Protein AF-A0A1V6BUD8-F1 (afdb_monomer_lite)

Secondary structure (DSSP, 8-state):
-EEEEESS-B-SSSEEEEE-SSTTSPEEEEEETT---B-TT-EEEEEEEEEEETTEEEEEEEPPSSS----EEEEEEESSS-EEEEES-EEEEEEEE-STTT-EEEEEEE-TT-EEEEEPGGGTT-EEEEEEETTTEEEEEEES---GGG-----

pLDDT: mean 90.04, std 12.8, range [36.41, 98.5]

Radius of gyration: 16.0 Å; chains: 1; bounding box: 46×36×43 Å

Sequence (155 aa):
MAKIFFNLPIGKEERAWEASNGATRTNLVLVNKTGRECKADGYLIASIGFLNKGNHSFLFINPQISSNDPRTLGVFLNDRCGYRVVSGEELFSASSVGGPGNSESKFGVYSPGAVIASATYKMRDGENFWVLNAVNGWEFIGKDAVLADDEITEL

Structure (mmCIF, N/CA/C/O backbone):
data_AF-A0A1V6BUD8-F1
#
_entry.id   AF-A0A1V6BUD8-F1
#
loop_
_atom_site.group_PDB
_atom_site.id
_atom_site.type_symbol
_atom_site.label_atom_id
_atom_site.label_alt_id
_atom_site.label_comp_id
_atom_site.label_asym_id
_atom_site.label_entity_id
_atom_site.label_seq_id
_atom_site.pdbx_PDB_ins_code
_atom_site.Cartn_x
_atom_site.Cartn_y
_atom_site.Cartn_z
_atom_site.occupancy
_atom_site.B_iso_or_equiv
_atom_site.auth_seq_id
_atom_site.auth_comp_id
_atom_site.auth_asym_id
_atom_site.auth_atom_id
_atom_site.pdbx_PDB_model_num
ATOM 1 N N . MET A 1 1 ? -6.297 -3.818 18.455 1.00 79.69 1 MET A N 1
ATOM 2 C CA . MET A 1 1 ? -6.725 -2.949 17.350 1.00 79.69 1 MET A CA 1
ATOM 3 C C . MET A 1 1 ? -5.555 -2.869 16.384 1.00 79.69 1 MET A C 1
ATOM 5 O O . MET A 1 1 ? -4.457 -2.653 16.893 1.00 79.69 1 MET A O 1
ATOM 9 N N . ALA A 1 2 ? -5.727 -3.106 15.079 1.00 88.12 2 ALA A N 1
ATOM 10 C CA . ALA A 1 2 ? -4.549 -3.216 14.223 1.00 88.12 2 ALA A CA 1
ATOM 11 C C . ALA A 1 2 ? -3.917 -1.837 13.985 1.00 88.12 2 ALA A C 1
ATOM 13 O O . ALA A 1 2 ? -4.634 -0.875 13.695 1.00 88.12 2 ALA A O 1
ATOM 14 N N . LYS A 1 3 ? -2.592 -1.736 14.116 1.00 94.38 3 LYS A N 1
ATOM 15 C CA . LYS A 1 3 ? -1.838 -0.550 13.686 1.00 94.38 3 LYS A CA 1
ATOM 16 C C . LYS A 1 3 ? -1.566 -0.674 12.196 1.00 94.38 3 LYS A C 1
ATOM 18 O O . LYS A 1 3 ? -0.965 -1.658 11.783 1.00 94.38 3 LYS A O 1
ATOM 23 N N . ILE A 1 4 ? -2.001 0.297 11.403 1.00 95.94 4 ILE A N 1
ATOM 24 C CA . ILE A 1 4 ? -1.815 0.298 9.952 1.00 95.94 4 ILE A CA 1
ATOM 25 C C . ILE A 1 4 ? -0.897 1.454 9.575 1.00 95.94 4 ILE A C 1
ATOM 27 O O . ILE A 1 4 ? -1.277 2.615 9.730 1.00 95.94 4 ILE A O 1
ATOM 31 N N . PHE A 1 5 ? 0.286 1.119 9.075 1.00 97.75 5 PHE A N 1
ATOM 32 C CA . PHE A 1 5 ? 1.255 2.065 8.529 1.00 97.75 5 PHE A CA 1
ATOM 33 C C . PHE A 1 5 ? 1.089 2.200 7.017 1.00 97.75 5 PHE A C 1
ATOM 35 O O . PHE A 1 5 ? 0.657 1.261 6.349 1.00 97.75 5 PHE A O 1
ATOM 42 N N . PHE A 1 6 ? 1.475 3.349 6.471 1.00 97.38 6 PHE A N 1
ATOM 43 C CA . PHE A 1 6 ? 1.406 3.645 5.042 1.00 97.38 6 PHE A CA 1
ATOM 44 C C . PHE A 1 6 ? 2.746 4.209 4.581 1.00 97.38 6 PHE A C 1
ATOM 46 O O . PHE A 1 6 ? 3.377 4.960 5.314 1.00 97.38 6 PHE A O 1
ATOM 53 N N . ASN A 1 7 ? 3.195 3.859 3.376 1.00 96.56 7 ASN A N 1
ATOM 54 C CA . ASN A 1 7 ? 4.421 4.433 2.807 1.00 96.56 7 ASN A CA 1
ATOM 55 C C . ASN A 1 7 ? 4.220 5.865 2.270 1.00 96.56 7 ASN A C 1
ATOM 57 O O . ASN A 1 7 ? 5.189 6.540 1.936 1.00 96.56 7 ASN A O 1
ATOM 61 N N . LEU A 1 8 ? 2.969 6.322 2.165 1.00 95.69 8 LEU A N 1
ATOM 62 C CA . LEU A 1 8 ? 2.575 7.663 1.736 1.00 95.69 8 LEU A CA 1
ATOM 63 C C . LEU A 1 8 ? 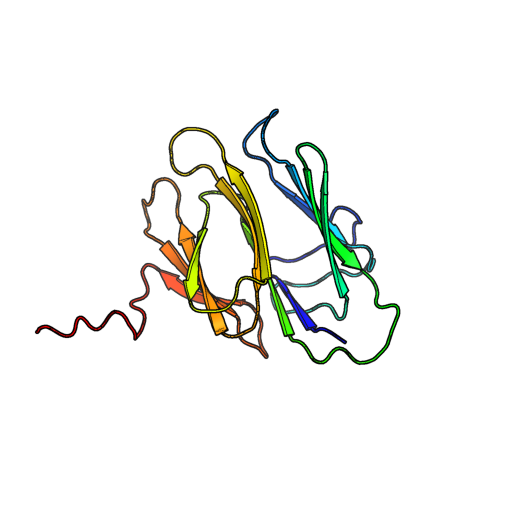1.559 8.254 2.730 1.00 95.69 8 LEU A C 1
ATOM 65 O O . LEU A 1 8 ? 0.825 7.490 3.362 1.00 95.69 8 LEU A O 1
ATOM 69 N N . PRO A 1 9 ? 1.457 9.593 2.851 1.00 95.56 9 PRO A N 1
ATOM 70 C CA . PRO A 1 9 ? 0.373 10.224 3.598 1.00 95.56 9 PRO A CA 1
ATOM 71 C C . PRO A 1 9 ? -1.001 9.840 3.034 1.00 95.56 9 PRO A C 1
ATOM 73 O O . PRO A 1 9 ? -1.178 9.786 1.818 1.00 95.56 9 PRO A O 1
ATOM 76 N N . ILE A 1 10 ? -1.979 9.638 3.917 1.00 96.06 10 ILE A N 1
ATOM 77 C CA . ILE A 1 10 ? -3.369 9.302 3.578 1.00 96.06 10 ILE A CA 1
ATOM 78 C C . ILE A 1 10 ? -4.276 10.426 4.071 1.00 96.06 10 ILE A C 1
ATOM 80 O O . ILE A 1 10 ? -4.252 10.767 5.256 1.00 96.06 10 ILE A O 1
ATOM 84 N N . GLY A 1 11 ? -5.084 11.005 3.184 1.00 94.94 11 GLY A N 1
ATOM 85 C CA . GLY A 1 11 ? -6.031 12.047 3.563 1.00 94.94 11 GLY A CA 1
ATOM 86 C C . GLY A 1 11 ? -7.292 11.502 4.240 1.00 94.94 11 GLY A C 1
ATOM 87 O O . GLY A 1 11 ? -7.508 10.294 4.368 1.00 94.94 11 GLY A O 1
ATOM 88 N N . LYS A 1 12 ? -8.119 12.422 4.742 1.00 94.75 12 LYS A N 1
ATOM 89 C CA . LYS A 1 12 ? -9.355 12.119 5.490 1.00 94.75 12 LYS A CA 1
ATOM 90 C C . LYS A 1 12 ? -10.563 11.840 4.592 1.00 94.75 12 LYS A C 1
ATOM 92 O O . LYS A 1 12 ? -11.609 11.425 5.085 1.00 94.75 12 LYS A O 1
ATOM 97 N N . GLU A 1 13 ? -10.448 12.158 3.310 1.00 95.50 13 GLU A N 1
ATOM 98 C CA . GLU A 1 13 ? -11.457 11.931 2.287 1.00 95.50 13 GLU A CA 1
ATOM 99 C C . GLU A 1 13 ? -11.748 10.441 2.096 1.00 95.50 13 GLU A C 1
ATOM 101 O O . GLU A 1 13 ? -10.876 9.589 2.255 1.00 95.50 13 GLU A O 1
ATOM 106 N N . GLU A 1 14 ? -12.991 10.123 1.727 1.00 93.88 14 GLU A N 1
ATOM 107 C CA . GLU A 1 14 ? -13.409 8.729 1.575 1.00 93.88 14 GLU A CA 1
ATOM 108 C C . GLU A 1 14 ? -12.581 8.005 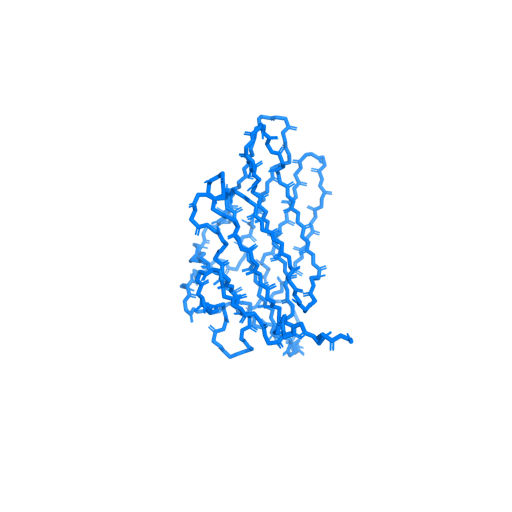0.514 1.00 93.88 14 GLU A C 1
ATOM 110 O O . GLU A 1 14 ? -12.180 6.870 0.732 1.00 93.88 14 GLU A O 1
ATOM 115 N N . ARG A 1 15 ? -12.278 8.654 -0.613 1.00 96.56 15 ARG A N 1
ATOM 116 C CA . ARG A 1 15 ? -11.356 8.128 -1.624 1.00 96.56 15 ARG A CA 1
ATOM 117 C C . ARG A 1 15 ? -9.974 8.739 -1.411 1.00 96.56 15 ARG A C 1
ATOM 119 O O . ARG A 1 15 ? -9.667 9.764 -2.009 1.00 96.56 15 ARG A O 1
ATOM 126 N N . ALA A 1 16 ? -9.172 8.110 -0.559 1.00 96.50 16 ALA A N 1
ATOM 127 C CA . ALA A 1 16 ? -7.895 8.668 -0.113 1.00 96.50 16 ALA A CA 1
ATOM 128 C C . ALA A 1 16 ? -6.727 8.409 -1.076 1.00 96.50 16 ALA A C 1
ATOM 130 O O . ALA A 1 16 ? -5.713 9.098 -1.023 1.00 96.50 16 ALA A O 1
ATOM 131 N N . TRP A 1 17 ? -6.842 7.406 -1.949 1.00 97.81 17 TRP A N 1
ATOM 132 C CA . TRP A 1 17 ? -5.857 7.151 -2.999 1.00 97.81 17 TRP A CA 1
ATOM 133 C C . TRP A 1 17 ? -6.491 6.375 -4.157 1.00 97.81 17 TRP A C 1
ATOM 135 O O . TRP A 1 17 ? -7.348 5.515 -3.942 1.00 97.81 17 TRP A O 1
ATOM 145 N N . GLU A 1 18 ? -6.070 6.673 -5.383 1.00 97.25 18 GLU A N 1
ATOM 146 C CA . GLU A 1 18 ? -6.522 5.992 -6.597 1.00 97.25 18 GLU A CA 1
ATOM 147 C C . GLU A 1 18 ? -5.379 5.909 -7.612 1.00 97.25 18 GLU A C 1
ATOM 149 O O . GLU A 1 18 ? -4.624 6.868 -7.773 1.00 97.25 18 GLU A O 1
ATOM 154 N N . ALA A 1 19 ? -5.262 4.780 -8.315 1.00 97.06 19 ALA A N 1
ATOM 155 C CA . ALA A 1 19 ? -4.337 4.643 -9.434 1.00 97.06 19 ALA A CA 1
ATOM 156 C C . ALA A 1 19 ? -4.862 3.684 -10.510 1.00 97.06 19 ALA A C 1
ATOM 158 O O . ALA A 1 19 ? -5.483 2.659 -10.224 1.00 97.06 19 ALA A O 1
ATOM 159 N N . SER A 1 20 ? -4.560 3.996 -11.769 1.00 95.06 20 SER A N 1
ATOM 160 C CA . SER A 1 20 ? -4.861 3.145 -12.920 1.00 95.06 20 SER A CA 1
ATOM 161 C C . SER A 1 20 ? -3.896 3.442 -14.068 1.00 95.06 20 SER A C 1
ATOM 163 O O . SER A 1 20 ? -3.642 4.606 -14.372 1.00 95.06 20 SER A O 1
ATOM 165 N N . ASN A 1 21 ? -3.406 2.403 -14.755 1.00 92.12 21 ASN A N 1
ATOM 166 C CA . ASN A 1 21 ? -2.561 2.547 -15.952 1.00 92.12 21 ASN A CA 1
ATOM 167 C C . ASN A 1 21 ? -3.330 2.379 -17.268 1.00 92.12 21 ASN A C 1
ATOM 169 O O . ASN A 1 21 ? -2.771 1.956 -18.284 1.00 92.12 21 ASN A O 1
ATOM 173 N N . GLY A 1 22 ? -4.626 2.683 -17.280 1.00 85.94 22 GLY A N 1
ATOM 174 C CA . GLY A 1 22 ? -5.378 2.795 -18.525 1.00 85.94 22 GLY A CA 1
ATOM 175 C C . GLY A 1 22 ? -6.882 2.660 -18.352 1.00 85.94 22 GLY A C 1
ATOM 176 O O . GLY A 1 22 ? -7.368 2.079 -17.387 1.00 85.94 22 GLY A O 1
ATOM 177 N N . ALA A 1 23 ? -7.627 3.154 -19.342 1.00 81.94 23 ALA A N 1
ATOM 178 C CA . ALA A 1 23 ? -9.088 3.231 -19.294 1.00 81.94 23 ALA A CA 1
ATOM 179 C C . ALA A 1 23 ? -9.785 1.873 -19.078 1.00 81.94 23 ALA A C 1
ATOM 181 O O . ALA A 1 23 ? -10.837 1.815 -18.450 1.00 81.94 23 ALA A O 1
ATOM 182 N N . THR A 1 24 ? -9.203 0.779 -19.578 1.00 85.62 24 THR A N 1
ATOM 183 C CA . THR A 1 24 ? -9.744 -0.586 -19.438 1.00 85.62 24 THR A CA 1
ATOM 184 C C . THR A 1 24 ? -9.012 -1.425 -18.389 1.00 85.62 24 THR A C 1
ATOM 186 O O . THR A 1 24 ? -9.284 -2.618 -18.260 1.00 85.62 24 THR A O 1
ATOM 189 N N . ARG A 1 25 ? -8.044 -0.841 -17.674 1.00 92.06 25 ARG A N 1
ATOM 190 C CA . ARG A 1 25 ? -7.235 -1.550 -16.679 1.00 92.06 25 ARG A CA 1
ATOM 191 C C . ARG A 1 25 ? -7.927 -1.558 -15.325 1.00 92.06 25 ARG A C 1
ATOM 193 O O . ARG A 1 25 ? -8.919 -0.859 -15.111 1.00 92.06 25 ARG A O 1
ATOM 200 N N . THR A 1 26 ? -7.400 -2.382 -14.425 1.00 95.62 26 THR A N 1
ATOM 201 C CA . THR A 1 26 ? -7.859 -2.415 -13.040 1.00 95.62 26 THR A CA 1
ATOM 202 C C . THR A 1 26 ? -7.718 -1.023 -12.438 1.00 95.62 26 THR A C 1
ATOM 204 O O . THR A 1 26 ? -6.644 -0.431 -12.498 1.00 95.62 26 THR A O 1
ATOM 207 N N . ASN A 1 27 ? -8.789 -0.500 -11.867 1.00 97.25 27 ASN A N 1
ATOM 208 C CA . ASN A 1 27 ? -8.765 0.703 -11.068 1.00 97.25 27 ASN A CA 1
ATOM 209 C C . ASN A 1 27 ? -8.506 0.321 -9.611 1.00 97.25 27 ASN A C 1
ATOM 211 O O . ASN A 1 27 ? -9.241 -0.478 -9.023 1.00 97.25 27 ASN A O 1
ATOM 215 N N . LEU A 1 28 ? -7.432 0.857 -9.054 1.00 98.44 28 LEU A N 1
ATOM 216 C CA . LEU A 1 28 ? -7.005 0.602 -7.694 1.00 98.44 28 LEU A CA 1
ATOM 217 C C . LEU A 1 28 ? -7.507 1.730 -6.807 1.00 98.44 28 LEU A C 1
ATOM 219 O O . LEU A 1 28 ? -7.191 2.883 -7.073 1.00 98.44 28 LEU A O 1
ATOM 223 N N . VAL A 1 29 ? -8.264 1.413 -5.758 1.00 98.31 29 VAL A N 1
ATOM 224 C CA . VAL A 1 29 ? -8.897 2.434 -4.916 1.00 98.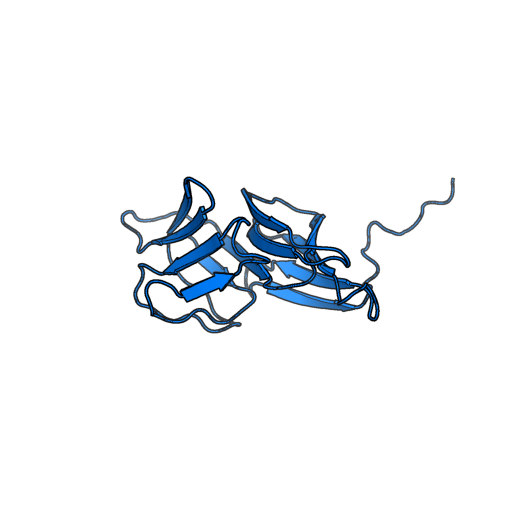31 29 VAL A CA 1
ATOM 225 C C . VAL A 1 29 ? -8.679 2.123 -3.439 1.00 98.31 29 VAL A C 1
ATOM 227 O O . VAL A 1 29 ? -9.144 1.100 -2.935 1.00 98.31 29 VAL A O 1
ATOM 230 N N . LEU A 1 30 ? -8.028 3.038 -2.724 1.00 98.31 30 LEU A N 1
ATOM 231 C CA . LEU A 1 30 ? -7.994 3.049 -1.265 1.00 98.31 30 LEU A CA 1
ATOM 232 C C . LEU A 1 30 ? -9.154 3.901 -0.746 1.00 98.31 30 LEU A C 1
ATOM 234 O O . LEU A 1 30 ? -9.253 5.094 -1.039 1.00 98.31 30 LEU A O 1
ATOM 238 N N . VAL A 1 31 ? -10.011 3.285 0.059 1.00 98.12 31 VAL A N 1
ATOM 239 C CA . VAL A 1 31 ? -11.179 3.921 0.658 1.00 98.12 31 VAL A CA 1
ATOM 240 C C . VAL A 1 31 ? -10.952 4.102 2.158 1.00 98.12 31 VAL A C 1
ATOM 242 O O . VAL A 1 31 ? -10.904 3.121 2.902 1.00 98.12 31 VAL A O 1
ATOM 245 N N . ASN A 1 32 ? -10.839 5.345 2.622 1.00 97.19 32 ASN A N 1
ATOM 246 C CA . ASN A 1 32 ? -10.679 5.683 4.032 1.00 97.19 32 ASN A CA 1
ATOM 247 C C . ASN A 1 32 ? -12.033 6.018 4.672 1.00 97.19 32 ASN A C 1
ATOM 249 O O . ASN A 1 32 ? -12.516 7.145 4.615 1.00 97.19 32 ASN A O 1
ATOM 253 N N . LYS A 1 33 ? -12.639 5.042 5.351 1.00 95.94 33 LYS A N 1
ATOM 254 C CA . LYS A 1 33 ? -13.901 5.240 6.081 1.00 95.94 33 LYS A CA 1
ATOM 255 C C . LYS A 1 33 ? -13.704 5.740 7.511 1.00 95.94 33 LYS A C 1
ATOM 257 O O . LYS A 1 33 ? -14.681 5.915 8.234 1.00 95.94 33 LYS A O 1
ATOM 262 N N . THR A 1 34 ? -12.461 5.934 7.956 1.00 94.38 34 THR A N 1
ATOM 263 C CA . THR A 1 34 ? -12.181 6.406 9.322 1.00 94.38 34 THR A CA 1
ATOM 264 C C . THR A 1 34 ? -12.444 7.902 9.492 1.00 94.38 34 THR A C 1
ATOM 266 O O . THR A 1 34 ? -12.632 8.356 10.620 1.00 94.38 34 THR A O 1
ATOM 269 N N . GLY A 1 35 ? -12.423 8.669 8.393 1.00 92.06 35 GLY A N 1
ATOM 270 C CA . GLY A 1 35 ? -12.517 10.131 8.407 1.00 92.06 35 GLY A CA 1
ATOM 271 C C . GLY A 1 35 ? -11.307 10.832 9.038 1.00 92.06 35 GLY A C 1
ATOM 272 O O . GLY A 1 35 ? -11.388 12.016 9.363 1.00 92.06 35 GLY A O 1
ATOM 273 N N . ARG A 1 36 ? -10.198 10.111 9.255 1.00 93.25 36 ARG A N 1
ATOM 274 C CA . ARG A 1 36 ? -8.957 10.625 9.851 1.00 93.25 36 ARG A CA 1
ATOM 275 C C . ARG A 1 36 ? -7.839 10.618 8.823 1.00 93.25 36 ARG A C 1
ATOM 277 O O . ARG A 1 36 ? -7.714 9.664 8.062 1.00 93.25 36 ARG A O 1
ATOM 284 N N . GLU A 1 37 ? -7.017 11.656 8.841 1.00 95.06 37 GLU A N 1
ATOM 285 C CA . GLU A 1 37 ? -5.767 11.689 8.082 1.00 95.06 37 GLU A CA 1
ATOM 286 C C . GLU A 1 37 ? -4.671 10.863 8.774 1.00 95.06 37 GLU A C 1
ATOM 288 O O . GLU A 1 37 ? -4.687 10.677 9.994 1.00 95.06 37 GLU A O 1
ATOM 293 N N . CYS A 1 38 ? -3.703 10.393 7.990 1.00 94.44 38 CYS A N 1
ATOM 294 C CA . CYS A 1 38 ? -2.489 9.737 8.455 1.00 94.44 38 CYS A CA 1
ATOM 295 C C . CYS A 1 38 ? -1.279 10.372 7.775 1.00 94.44 38 CYS A C 1
ATOM 297 O O . CYS A 1 38 ? -1.206 10.433 6.548 1.00 94.44 38 CYS A O 1
ATOM 299 N N . LYS A 1 39 ? -0.308 10.823 8.568 1.00 91.44 39 LYS A N 1
ATOM 300 C CA . LYS A 1 39 ? 0.984 11.286 8.048 1.00 91.44 39 LYS A CA 1
ATOM 301 C C . LYS A 1 39 ? 1.854 10.090 7.647 1.00 91.44 39 LYS A C 1
ATOM 303 O O . LYS A 1 39 ? 1.575 8.968 8.065 1.00 91.44 39 LYS A O 1
ATOM 308 N N . ALA A 1 40 ? 2.895 10.337 6.852 1.00 77.12 40 ALA A N 1
ATOM 309 C CA . ALA A 1 40 ? 3.803 9.294 6.358 1.00 77.12 40 ALA A CA 1
ATOM 310 C C . ALA A 1 40 ? 4.564 8.555 7.478 1.00 77.12 40 ALA A C 1
ATOM 312 O O . ALA A 1 40 ? 4.899 7.391 7.322 1.00 77.12 40 ALA A O 1
ATOM 313 N N . ASP A 1 41 ? 4.808 9.218 8.607 1.00 82.25 41 ASP A N 1
ATOM 314 C CA . ASP A 1 41 ? 5.441 8.674 9.816 1.00 82.25 41 ASP A CA 1
ATOM 315 C C . ASP A 1 41 ? 4.421 8.179 10.862 1.00 82.25 41 ASP A C 1
ATOM 317 O O . ASP A 1 41 ? 4.778 7.775 11.969 1.00 82.25 41 ASP A O 1
ATOM 321 N N . GLY A 1 42 ? 3.130 8.248 10.533 1.00 92.44 42 GLY A N 1
ATOM 322 C CA . GLY A 1 42 ? 2.032 7.891 11.419 1.00 92.44 42 GLY A CA 1
ATOM 323 C C . GLY A 1 42 ? 1.446 6.509 11.142 1.00 92.44 42 GLY A C 1
ATOM 324 O O . GLY A 1 42 ? 1.828 5.791 10.220 1.00 92.44 42 GLY A O 1
ATOM 325 N N . TYR A 1 43 ? 0.442 6.161 11.944 1.00 95.44 43 TYR A N 1
ATOM 326 C CA . TYR A 1 43 ? -0.402 4.995 11.711 1.00 95.44 43 TYR A CA 1
ATOM 327 C C . TYR A 1 43 ? -1.864 5.305 12.017 1.00 95.44 43 TYR A C 1
ATOM 329 O O . TYR A 1 43 ? -2.187 6.169 12.838 1.00 95.44 43 TYR A O 1
ATOM 337 N N . LEU A 1 44 ? -2.756 4.533 11.402 1.00 94.50 44 LEU A N 1
ATOM 338 C CA . LEU A 1 44 ? -4.162 4.477 11.785 1.00 94.50 44 LEU A CA 1
ATOM 339 C C . LEU A 1 44 ? -4.428 3.236 12.626 1.00 94.50 44 LEU A C 1
ATOM 341 O O . LEU A 1 44 ? -3.932 2.149 12.342 1.00 94.50 44 LEU A O 1
ATOM 345 N N . ILE A 1 45 ? -5.258 3.399 13.653 1.00 93.00 45 ILE A N 1
ATOM 346 C CA . ILE A 1 45 ? -5.859 2.275 14.366 1.00 93.00 45 ILE A CA 1
ATOM 347 C C . ILE A 1 45 ? -7.196 1.972 13.693 1.00 93.00 45 ILE A C 1
ATOM 349 O O . ILE A 1 45 ? -8.156 2.727 13.857 1.00 93.00 45 ILE A O 1
ATOM 353 N N . ALA A 1 46 ? -7.247 0.900 12.905 1.00 93.50 46 ALA A N 1
ATOM 354 C CA . ALA A 1 46 ? -8.391 0.590 12.048 1.00 93.50 46 ALA A CA 1
ATOM 355 C C . ALA A 1 46 ? -8.447 -0.904 11.680 1.00 93.50 46 ALA A C 1
ATOM 357 O O . ALA A 1 46 ? -7.614 -1.698 12.118 1.00 93.50 46 ALA A O 1
ATOM 358 N N . SER A 1 47 ? -9.460 -1.302 10.907 1.00 93.19 47 SER A N 1
ATOM 359 C CA . SER A 1 47 ? -9.526 -2.624 10.275 1.00 93.19 47 SER A CA 1
ATOM 360 C C . SER A 1 47 ? -9.397 -2.519 8.758 1.00 93.19 47 SER A C 1
ATOM 362 O O . SER A 1 47 ? -9.896 -1.579 8.139 1.00 93.19 47 SER A O 1
ATOM 364 N N . ILE A 1 48 ? -8.739 -3.510 8.156 1.00 93.75 48 ILE A N 1
ATOM 365 C CA . ILE A 1 48 ? -8.595 -3.622 6.705 1.00 93.75 48 ILE A CA 1
ATOM 366 C C . ILE A 1 48 ? -9.636 -4.594 6.154 1.00 93.75 48 ILE A C 1
ATOM 368 O O . ILE A 1 48 ? -9.845 -5.672 6.707 1.00 93.75 48 ILE A O 1
ATOM 372 N N . GLY A 1 49 ? -10.265 -4.217 5.046 1.00 94.94 49 GLY A N 1
ATOM 373 C CA . GLY A 1 49 ? -11.020 -5.126 4.188 1.00 94.94 49 GLY A CA 1
ATOM 374 C C . GLY A 1 49 ? -10.666 -4.888 2.726 1.00 94.94 49 GLY A C 1
ATOM 375 O O . GLY A 1 49 ? -10.166 -3.823 2.379 1.00 94.94 49 GLY A O 1
ATOM 376 N N . PHE A 1 50 ? -10.944 -5.853 1.859 1.00 96.75 50 PHE A N 1
ATOM 377 C CA . PHE A 1 50 ? -10.701 -5.724 0.425 1.00 96.75 50 PHE A CA 1
ATOM 378 C C . PHE A 1 50 ? -11.869 -6.285 -0.384 1.00 96.75 50 PHE A C 1
ATOM 380 O O . PHE A 1 50 ? -12.588 -7.175 0.071 1.00 96.75 50 PHE A O 1
ATOM 387 N N . LEU A 1 51 ? -12.076 -5.741 -1.582 1.00 97.62 51 LEU A N 1
ATOM 388 C CA . LEU A 1 51 ? -13.091 -6.204 -2.525 1.00 97.62 51 LEU A CA 1
ATOM 389 C C . LEU A 1 51 ? -12.573 -6.055 -3.950 1.00 97.62 51 LEU A C 1
ATOM 391 O O . LEU A 1 51 ? -12.245 -4.954 -4.378 1.00 97.62 51 LEU A O 1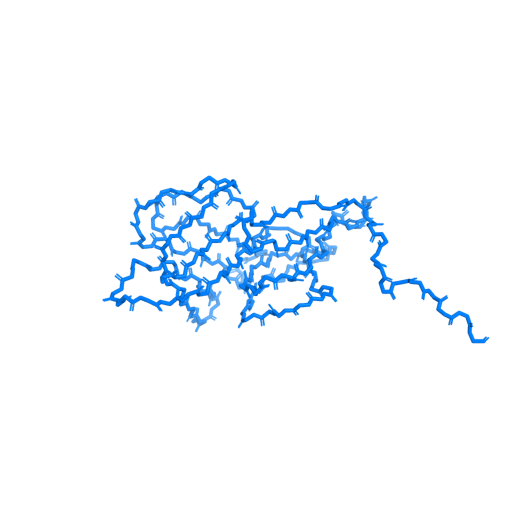
ATOM 395 N N . ASN A 1 52 ? -12.605 -7.140 -4.713 1.00 97.38 52 ASN A N 1
ATOM 396 C CA . ASN A 1 52 ? -12.429 -7.090 -6.159 1.00 97.38 52 ASN A CA 1
ATOM 397 C C . ASN A 1 52 ? -13.813 -7.135 -6.812 1.00 97.38 52 ASN A C 1
ATOM 399 O O . ASN A 1 52 ? -14.589 -8.057 -6.555 1.00 97.38 52 ASN A O 1
ATOM 403 N N . LYS A 1 53 ? -14.153 -6.133 -7.629 1.00 95.81 53 LYS A N 1
ATOM 404 C CA . LYS A 1 53 ? -15.454 -6.059 -8.310 1.00 95.81 53 LYS A CA 1
ATOM 405 C C . LYS A 1 53 ? -15.311 -5.441 -9.696 1.00 95.81 53 LYS A C 1
ATOM 407 O O . LYS A 1 53 ? -14.981 -4.266 -9.830 1.00 95.81 53 LYS A O 1
ATOM 412 N N . GLY A 1 54 ? -15.628 -6.221 -10.729 1.00 94.25 54 GLY A N 1
ATOM 413 C CA . GLY A 1 54 ? -15.428 -5.797 -12.115 1.00 94.25 54 GLY A CA 1
ATOM 414 C C . GLY A 1 54 ? -13.955 -5.479 -12.370 1.00 94.25 54 GLY A C 1
ATOM 415 O O . GLY A 1 54 ? -13.084 -6.250 -11.985 1.00 94.25 54 GLY A O 1
ATOM 416 N N . ASN A 1 55 ? -13.681 -4.320 -12.965 1.00 94.31 55 ASN A N 1
ATOM 417 C CA . ASN A 1 55 ? -12.325 -3.807 -13.162 1.00 94.31 55 ASN A CA 1
ATOM 418 C C . ASN A 1 55 ? -11.817 -2.973 -11.975 1.00 94.31 55 ASN A C 1
ATOM 420 O O . ASN A 1 55 ? -10.957 -2.132 -12.177 1.00 94.31 55 ASN A O 1
ATOM 424 N N . HIS A 1 56 ? -12.354 -3.135 -10.767 1.00 97.31 56 HIS A N 1
ATOM 425 C CA . HIS A 1 56 ? -11.890 -2.399 -9.593 1.00 97.31 56 HIS A CA 1
ATOM 426 C C . HIS A 1 56 ? -11.335 -3.347 -8.533 1.00 97.31 56 HIS A C 1
ATOM 428 O O . HIS A 1 56 ? -11.901 -4.417 -8.287 1.00 97.31 56 HIS A O 1
ATOM 434 N N . SER A 1 57 ? -10.273 -2.906 -7.864 1.00 98.38 57 SER A N 1
ATOM 435 C CA . SER A 1 57 ? -9.786 -3.490 -6.621 1.00 98.38 57 SER A CA 1
ATOM 436 C C . SER A 1 57 ? -9.798 -2.428 -5.530 1.00 98.38 57 SER A C 1
ATOM 438 O O . SER A 1 57 ? -9.174 -1.374 -5.659 1.00 98.38 57 SER A O 1
ATOM 440 N N . PHE A 1 58 ? -10.552 -2.702 -4.472 1.00 98.50 58 PHE A N 1
ATOM 441 C CA . PHE A 1 58 ? -10.754 -1.797 -3.354 1.00 98.50 58 PHE A CA 1
ATOM 442 C C . PHE A 1 58 ? -10.001 -2.290 -2.127 1.00 98.50 58 PHE A C 1
ATOM 444 O O . PHE A 1 58 ? -10.142 -3.453 -1.742 1.00 98.50 58 PHE A O 1
ATOM 451 N N . LEU A 1 59 ? -9.299 -1.375 -1.468 1.00 98.38 59 LEU A N 1
ATOM 452 C CA . LEU A 1 59 ? -8.757 -1.540 -0.126 1.00 98.38 59 LEU A CA 1
ATOM 453 C C . LEU A 1 59 ? -9.491 -0.585 0.811 1.00 98.38 59 LEU A C 1
ATOM 455 O O . LEU A 1 59 ? -9.455 0.625 0.626 1.00 98.38 59 LEU A O 1
ATOM 459 N N . PHE A 1 60 ? -10.179 -1.115 1.812 1.00 97.44 60 PHE A N 1
ATOM 460 C CA . PHE A 1 60 ? -10.954 -0.335 2.768 1.00 97.44 60 PHE A CA 1
ATOM 461 C C . PHE A 1 60 ? -10.211 -0.225 4.092 1.00 97.44 60 PHE A C 1
ATOM 463 O O . PHE A 1 60 ? -9.915 -1.244 4.717 1.00 97.44 60 PHE A O 1
ATOM 470 N N . ILE A 1 61 ? -10.005 1.005 4.554 1.00 95.88 61 ILE A N 1
ATOM 471 C CA . ILE A 1 61 ? -9.603 1.315 5.924 1.00 95.88 61 ILE A CA 1
ATOM 472 C C . ILE A 1 61 ? -10.872 1.678 6.688 1.00 95.88 61 ILE A C 1
ATOM 474 O O . ILE A 1 61 ? -11.439 2.756 6.510 1.00 95.88 61 ILE A O 1
ATOM 478 N N . ASN A 1 62 ? -11.366 0.748 7.497 1.00 94.56 62 ASN A N 1
ATOM 479 C CA . ASN A 1 62 ? -12.622 0.904 8.215 1.00 94.56 62 ASN A CA 1
ATOM 480 C C . ASN A 1 62 ? -12.372 1.350 9.660 1.00 94.56 62 ASN A C 1
ATOM 482 O O . ASN A 1 62 ? -11.418 0.883 10.294 1.00 94.56 62 ASN A O 1
ATOM 486 N N . PRO A 1 63 ? -13.243 2.209 10.223 1.00 91.56 63 PRO A N 1
ATOM 487 C CA . PRO A 1 63 ? -13.257 2.416 11.659 1.00 91.56 63 PRO A CA 1
ATOM 488 C C . PRO A 1 63 ? -13.561 1.072 12.326 1.00 91.56 63 PRO A C 1
ATOM 490 O O . PRO A 1 63 ? -14.357 0.271 11.830 1.00 91.56 63 PRO A O 1
ATOM 493 N N . GLN A 1 64 ? -12.888 0.790 13.434 1.00 76.00 64 GLN A N 1
ATOM 494 C CA . GLN A 1 64 ? -13.061 -0.487 14.112 1.00 76.00 64 GLN A CA 1
ATOM 495 C C . GLN A 1 64 ? -14.467 -0.620 14.721 1.00 76.00 64 GLN A C 1
ATOM 497 O O . GLN A 1 64 ? -15.000 0.339 15.272 1.00 76.00 64 GLN A O 1
ATOM 502 N N . ILE A 1 65 ? -15.027 -1.836 14.669 1.00 67.88 65 ILE A N 1
ATOM 503 C CA . ILE A 1 65 ? -16.323 -2.191 15.282 1.00 67.88 65 ILE A CA 1
ATOM 504 C C . ILE A 1 65 ? -16.132 -3.085 16.531 1.00 67.88 65 ILE A C 1
ATOM 506 O O . ILE A 1 65 ? -17.000 -3.119 17.396 1.00 67.88 65 ILE A O 1
ATOM 510 N N . SER A 1 66 ? -14.986 -3.769 16.687 1.00 66.62 66 SER A N 1
ATOM 511 C CA . SER A 1 66 ? -14.680 -4.611 17.859 1.00 66.62 66 SER A CA 1
ATOM 512 C C . SER A 1 66 ? -13.260 -4.405 18.397 1.00 66.62 66 SER A C 1
ATOM 514 O O . SER A 1 66 ? -12.333 -4.050 17.665 1.00 66.62 66 SER A O 1
ATOM 516 N N . SER A 1 67 ? -13.076 -4.622 19.698 1.00 65.25 67 SER A N 1
ATOM 517 C CA . SER A 1 67 ? -11.822 -4.367 20.407 1.00 65.25 67 SER A CA 1
ATOM 518 C C . SER A 1 67 ? -10.870 -5.570 20.384 1.00 65.25 67 SER A C 1
ATOM 520 O O . SER A 1 67 ? -11.278 -6.690 20.676 1.00 65.25 67 SER A O 1
ATOM 522 N N . ASN A 1 68 ? -9.580 -5.274 20.169 1.00 70.94 68 ASN A N 1
ATOM 523 C CA . ASN A 1 68 ? -8.404 -6.108 20.488 1.00 70.94 68 ASN A CA 1
ATOM 524 C C . ASN A 1 68 ? -7.708 -6.956 19.392 1.00 70.94 68 ASN A C 1
ATOM 526 O O . ASN A 1 68 ? -7.168 -8.008 19.688 1.00 70.94 68 ASN A O 1
ATOM 530 N N . ASP A 1 69 ? -7.604 -6.471 18.150 1.00 83.38 69 ASP A N 1
ATOM 531 C CA . ASP A 1 69 ? -6.685 -7.049 17.137 1.00 83.38 69 ASP A CA 1
ATOM 532 C C . ASP A 1 69 ? -5.212 -6.592 17.321 1.00 83.38 69 ASP A C 1
ATOM 534 O O . ASP A 1 69 ? -4.928 -5.455 16.978 1.00 83.38 69 ASP A O 1
ATOM 538 N N . PRO A 1 70 ? -4.257 -7.356 17.870 1.00 87.06 70 PRO A N 1
ATOM 539 C CA . PRO A 1 70 ? -2.922 -6.832 18.194 1.00 87.06 70 PRO A CA 1
ATOM 540 C C . PRO A 1 70 ? -1.998 -6.625 16.980 1.00 87.06 70 PRO A C 1
ATOM 542 O O . PRO A 1 70 ? -0.844 -6.245 17.165 1.00 87.06 70 PRO A O 1
ATOM 545 N N . ARG A 1 71 ? -2.455 -6.908 15.754 1.00 91.56 71 ARG A N 1
ATOM 546 C CA . ARG A 1 71 ? -1.586 -6.929 14.573 1.00 91.56 71 ARG A CA 1
ATOM 547 C C . ARG A 1 71 ? -1.049 -5.542 14.217 1.00 91.56 71 ARG A C 1
ATOM 549 O O . ARG A 1 71 ? -1.753 -4.539 14.302 1.00 91.56 71 ARG A O 1
ATOM 556 N N . THR A 1 72 ? 0.181 -5.507 13.723 1.00 95.50 72 THR A N 1
ATOM 557 C CA . THR A 1 72 ? 0.681 -4.389 12.918 1.00 95.50 72 THR A CA 1
ATOM 558 C C . THR A 1 72 ? 0.600 -4.804 11.458 1.00 95.50 72 THR A C 1
ATOM 560 O O . THR A 1 72 ? 0.927 -5.939 11.136 1.00 95.50 72 THR A O 1
ATOM 563 N N . LEU A 1 73 ? 0.154 -3.902 10.592 1.00 97.06 73 LEU A N 1
ATOM 564 C CA . LEU A 1 73 ? 0.054 -4.084 9.151 1.00 97.06 73 LEU A CA 1
ATOM 565 C C . LEU A 1 73 ? 0.697 -2.884 8.455 1.00 97.06 73 LEU A C 1
ATOM 567 O O . LEU A 1 73 ? 0.639 -1.761 8.958 1.00 97.06 73 LEU A O 1
ATOM 571 N N . GLY A 1 74 ? 1.266 -3.108 7.279 1.00 97.81 74 GLY A N 1
ATOM 572 C CA . GLY A 1 74 ? 1.729 -2.042 6.398 1.00 97.81 74 GLY A CA 1
ATOM 573 C C . GLY A 1 74 ? 0.969 -2.076 5.088 1.00 97.81 74 GLY A C 1
ATOM 574 O O . GLY A 1 74 ? 0.820 -3.131 4.481 1.00 97.81 74 GLY A O 1
ATOM 575 N N . VAL A 1 75 ? 0.503 -0.919 4.640 1.00 98.06 75 VAL A N 1
ATOM 576 C CA . VAL A 1 75 ? -0.032 -0.714 3.298 1.00 98.06 75 VAL A CA 1
ATOM 577 C C . VAL A 1 75 ? 1.051 -0.049 2.465 1.00 98.06 75 VAL A C 1
ATOM 579 O O . VAL A 1 75 ? 1.556 1.009 2.842 1.00 98.06 75 VAL A O 1
ATOM 582 N N . PHE A 1 76 ? 1.415 -0.670 1.349 1.00 98.12 76 PHE A N 1
ATOM 583 C CA . PHE A 1 76 ? 2.357 -0.086 0.401 1.00 98.12 76 PHE A CA 1
ATOM 584 C C . PHE A 1 76 ? 1.617 0.311 -0.868 1.00 98.12 76 PHE A C 1
ATOM 586 O O . PHE A 1 76 ? 1.061 -0.545 -1.556 1.00 98.12 76 PHE A O 1
ATOM 593 N N . LEU A 1 77 ? 1.601 1.607 -1.154 1.00 97.81 77 LEU A N 1
ATOM 594 C CA . LEU A 1 77 ? 0.967 2.237 -2.300 1.00 97.81 77 LEU A CA 1
ATOM 595 C C . LEU A 1 77 ? 2.036 2.625 -3.315 1.00 97.81 77 LEU A C 1
ATOM 597 O O . LEU A 1 77 ? 3.016 3.290 -2.979 1.00 97.81 77 LEU A O 1
ATOM 601 N N . ASN A 1 78 ? 1.829 2.241 -4.565 1.00 96.69 78 ASN A N 1
ATOM 602 C CA . ASN A 1 78 ? 2.704 2.614 -5.656 1.00 96.69 78 ASN A CA 1
ATOM 603 C C . ASN A 1 78 ? 1.877 2.943 -6.896 1.00 96.69 78 ASN A C 1
ATOM 605 O O . ASN A 1 78 ? 1.138 2.104 -7.411 1.00 96.69 78 ASN A O 1
ATOM 609 N N . ASP A 1 79 ? 1.996 4.172 -7.382 1.00 94.25 79 ASP A N 1
ATOM 610 C CA . ASP A 1 79 ? 1.243 4.658 -8.534 1.00 94.25 79 ASP A CA 1
ATOM 611 C C . ASP A 1 79 ? 1.971 4.430 -9.867 1.00 94.25 79 ASP A C 1
ATOM 613 O O . ASP A 1 79 ? 1.374 4.655 -10.919 1.00 94.25 79 ASP A O 1
ATOM 617 N N . ARG A 1 80 ? 3.215 3.931 -9.860 1.00 90.19 80 ARG A N 1
ATOM 618 C CA . ARG A 1 80 ? 4.045 3.797 -11.068 1.00 90.19 80 ARG A CA 1
ATOM 619 C C . ARG A 1 80 ? 5.092 2.696 -10.969 1.00 90.19 80 ARG A C 1
ATOM 621 O O . ARG A 1 80 ? 5.571 2.378 -9.896 1.00 90.19 80 ARG A O 1
ATOM 628 N N . CYS A 1 81 ? 5.564 2.219 -12.115 1.00 91.56 81 CYS A N 1
ATOM 629 C CA . CYS A 1 81 ? 6.743 1.348 -12.239 1.00 91.56 81 CYS A CA 1
ATOM 630 C C . CYS A 1 81 ? 6.649 -0.061 -11.609 1.00 91.56 81 CYS A C 1
ATOM 632 O O . CYS A 1 81 ? 7.506 -0.890 -11.906 1.00 91.56 81 CYS A O 1
ATOM 634 N N . GLY A 1 82 ? 5.624 -0.360 -10.806 1.00 92.75 82 GLY A N 1
ATOM 635 C CA . GLY A 1 82 ? 5.467 -1.631 -10.102 1.00 92.75 82 GLY A CA 1
ATOM 636 C C . GLY A 1 82 ? 6.449 -1.818 -8.941 1.00 92.75 82 GLY A C 1
ATOM 637 O O . GLY A 1 82 ? 7.320 -0.988 -8.670 1.00 92.75 82 GLY A O 1
ATOM 638 N N . TYR A 1 83 ? 6.268 -2.909 -8.206 1.00 95.56 83 TYR A N 1
ATOM 639 C CA . TYR A 1 83 ? 7.213 -3.370 -7.191 1.00 95.56 83 TYR A CA 1
ATOM 640 C C . TYR A 1 83 ? 7.054 -4.875 -6.969 1.00 95.56 83 TYR A C 1
ATOM 642 O O . TYR A 1 83 ? 5.983 -5.441 -7.210 1.00 95.56 83 TYR A O 1
ATOM 650 N N . ARG A 1 84 ? 8.097 -5.509 -6.436 1.00 95.19 84 ARG A N 1
ATOM 651 C CA . ARG A 1 84 ? 8.080 -6.912 -6.005 1.00 95.19 84 ARG A CA 1
ATOM 652 C C . ARG A 1 84 ? 8.298 -7.025 -4.500 1.00 95.19 84 ARG A C 1
ATOM 654 O O . ARG A 1 84 ? 8.934 -6.168 -3.889 1.00 95.19 84 ARG A O 1
ATOM 661 N N . VAL A 1 85 ? 7.772 -8.098 -3.921 1.00 96.56 85 VAL A N 1
ATOM 662 C CA . VAL A 1 85 ? 8.066 -8.491 -2.540 1.00 96.56 85 VAL A CA 1
ATOM 663 C C . VAL A 1 85 ? 9.331 -9.332 -2.576 1.00 96.56 85 VAL A C 1
ATOM 665 O O . VAL A 1 85 ? 9.400 -10.300 -3.331 1.00 96.56 85 VAL A O 1
ATOM 668 N N . VAL A 1 86 ? 10.342 -8.929 -1.816 1.00 96.69 86 VAL A N 1
ATOM 669 C CA . VAL A 1 86 ? 11.621 -9.639 -1.743 1.00 96.69 86 VAL A CA 1
ATOM 670 C C . VAL A 1 86 ? 11.586 -10.695 -0.647 1.00 96.69 86 VAL A C 1
ATOM 672 O O . VAL A 1 86 ? 12.032 -11.817 -0.855 1.00 96.69 86 VAL A O 1
ATOM 675 N N . SER A 1 87 ? 10.998 -10.352 0.496 1.00 95.88 87 SER A N 1
ATOM 676 C CA . SER A 1 87 ? 10.799 -11.256 1.626 1.00 95.88 87 SER A CA 1
ATOM 677 C C . SER A 1 87 ? 9.611 -10.807 2.481 1.00 95.88 87 SER A C 1
ATOM 679 O O . SER A 1 87 ? 9.091 -9.697 2.322 1.00 95.88 87 SER A O 1
ATOM 681 N N . GLY A 1 88 ? 9.177 -11.682 3.390 1.00 94.56 88 GLY A N 1
ATOM 682 C CA . GLY A 1 88 ? 8.038 -11.462 4.281 1.00 94.56 88 GLY A CA 1
ATOM 683 C C . GLY A 1 88 ? 6.682 -11.795 3.656 1.00 94.56 88 GLY A C 1
ATOM 684 O O . GLY A 1 88 ? 6.587 -12.368 2.573 1.00 94.56 88 GLY A O 1
ATOM 685 N N . GLU A 1 89 ? 5.616 -11.484 4.391 1.00 96.88 89 GLU A N 1
ATOM 686 C CA . GLU A 1 89 ? 4.259 -11.934 4.071 1.00 96.88 89 GLU A CA 1
ATOM 687 C C . GLU A 1 89 ? 3.437 -10.832 3.382 1.00 96.88 89 GLU A C 1
ATOM 689 O O . GLU A 1 89 ? 3.201 -9.763 3.954 1.00 96.88 89 GLU A O 1
ATOM 694 N N . GLU A 1 90 ? 2.963 -11.118 2.163 1.00 97.62 90 GLU A N 1
ATOM 695 C CA . GLU A 1 90 ? 1.944 -10.340 1.446 1.00 97.62 90 GLU A CA 1
ATOM 696 C C . GLU A 1 90 ? 0.557 -10.927 1.755 1.00 97.62 90 GLU A C 1
ATOM 698 O O . GLU A 1 90 ? 0.222 -12.027 1.323 1.00 97.62 90 GLU A O 1
ATOM 703 N N . LEU A 1 91 ? -0.260 -10.192 2.511 1.00 97.19 91 LEU A N 1
ATOM 704 C CA . LEU A 1 91 ? -1.610 -10.618 2.901 1.00 97.19 91 LEU A CA 1
ATOM 705 C C . LEU A 1 91 ? -2.631 -10.388 1.784 1.00 97.19 91 LEU A C 1
ATOM 707 O O . LEU A 1 91 ? -3.625 -11.106 1.669 1.00 97.19 91 LEU A O 1
ATOM 711 N N . PHE A 1 92 ? -2.416 -9.335 0.998 1.00 98.00 92 PHE A N 1
ATOM 712 C CA . PHE A 1 92 ? -3.228 -8.985 -0.158 1.00 98.00 92 PHE A CA 1
ATOM 713 C C . PHE A 1 92 ? -2.449 -8.039 -1.063 1.00 98.00 92 PHE A C 1
ATOM 715 O O . PHE A 1 92 ? -1.778 -7.134 -0.571 1.00 98.00 92 PHE A O 1
ATOM 722 N N . SER A 1 93 ? -2.620 -8.161 -2.374 1.00 98.06 93 SER A N 1
ATOM 723 C CA . SER A 1 93 ? -2.202 -7.129 -3.312 1.00 98.06 93 SER A CA 1
ATOM 724 C C . SER A 1 93 ? -3.103 -7.079 -4.537 1.00 98.06 93 SER A C 1
ATOM 726 O O . SER A 1 93 ? -3.834 -8.021 -4.851 1.00 98.06 93 SER A O 1
ATOM 728 N N . ALA A 1 94 ? -3.062 -5.943 -5.224 1.00 97.94 94 ALA A N 1
ATOM 729 C CA . ALA A 1 94 ? -3.693 -5.769 -6.518 1.00 97.94 94 ALA A CA 1
ATOM 730 C C . ALA A 1 94 ? -2.884 -4.798 -7.369 1.00 97.94 94 ALA A C 1
ATOM 732 O O . ALA A 1 94 ? -2.326 -3.820 -6.862 1.00 97.94 94 ALA A O 1
ATOM 733 N N . SER A 1 95 ? -2.855 -5.058 -8.673 1.00 97.00 95 SER A N 1
ATOM 734 C CA . SER A 1 95 ? -2.135 -4.234 -9.631 1.00 97.00 95 SER A CA 1
ATOM 735 C C . SER A 1 95 ? -2.989 -3.813 -10.822 1.00 97.00 95 SER A C 1
ATOM 737 O O . SER A 1 95 ? -3.956 -4.465 -11.227 1.00 97.00 95 SER A O 1
ATOM 739 N N . SER A 1 96 ? -2.612 -2.667 -11.376 1.00 96.69 96 SER A N 1
ATOM 740 C CA . SER A 1 96 ? -3.085 -2.130 -12.640 1.00 96.69 96 SER A CA 1
ATOM 741 C C . SER A 1 96 ? -1.913 -2.151 -13.606 1.00 96.69 96 SER A C 1
ATOM 743 O O . SER A 1 96 ? -1.075 -1.252 -13.585 1.00 96.69 96 SER A O 1
ATOM 745 N N . VAL A 1 97 ? -1.821 -3.199 -14.422 1.00 93.38 97 VAL A N 1
ATOM 746 C CA . VAL A 1 97 ? -0.728 -3.350 -15.390 1.00 93.38 97 VAL A CA 1
ATOM 747 C C . VAL A 1 97 ? -1.060 -2.576 -16.669 1.00 93.38 97 VAL A C 1
ATOM 749 O O . VAL A 1 97 ? -2.104 -2.779 -17.294 1.00 93.38 97 VAL A O 1
ATOM 752 N N . GLY A 1 98 ? -0.172 -1.655 -17.024 1.00 86.69 98 GLY A N 1
ATOM 753 C CA . GLY A 1 98 ? -0.241 -0.751 -18.162 1.00 86.69 98 GLY A CA 1
ATOM 754 C C . GLY A 1 98 ? 0.427 -1.282 -19.429 1.00 86.69 98 GLY A C 1
ATOM 755 O O . GLY A 1 98 ? 0.447 -2.480 -19.706 1.00 86.69 98 GLY A O 1
ATOM 756 N N . GLY A 1 99 ? 0.901 -0.342 -20.251 1.00 75.25 99 GLY A N 1
ATOM 757 C CA . GLY A 1 99 ? 1.575 -0.600 -21.526 1.00 75.25 99 GLY A CA 1
ATOM 758 C C . GLY A 1 99 ? 3.084 -0.884 -21.395 1.00 75.25 99 GLY A C 1
ATOM 759 O O . GLY A 1 99 ? 3.570 -1.183 -20.304 1.00 75.25 99 GLY A O 1
ATOM 760 N N . PRO A 1 100 ? 3.851 -0.803 -22.500 1.00 72.06 100 PRO A N 1
ATOM 761 C CA . PRO A 1 100 ? 5.280 -1.121 -22.505 1.00 72.06 100 PRO A CA 1
ATOM 762 C C . PRO A 1 100 ? 6.097 -0.224 -21.560 1.00 72.06 100 PRO A C 1
ATOM 764 O O . PRO A 1 100 ? 5.816 0.964 -21.416 1.00 72.06 100 PRO A O 1
ATOM 767 N N . GLY A 1 101 ? 7.161 -0.791 -20.978 1.00 66.94 101 GLY A N 1
ATOM 768 C CA . GLY A 1 101 ? 8.065 -0.101 -20.050 1.00 66.94 101 GLY A CA 1
ATOM 769 C C . GLY A 1 101 ? 7.506 -0.033 -18.632 1.00 66.94 101 GLY A C 1
ATOM 770 O O . GLY A 1 101 ? 6.958 0.998 -18.268 1.00 66.94 101 GLY A O 1
ATOM 771 N N . ASN A 1 102 ? 7.626 -1.149 -17.897 1.00 79.00 102 ASN A N 1
ATOM 772 C CA . ASN A 1 102 ? 7.265 -1.373 -16.484 1.00 79.00 102 ASN A CA 1
ATOM 773 C C . ASN A 1 102 ? 6.091 -0.553 -15.911 1.00 79.00 102 ASN A C 1
ATOM 775 O O . ASN A 1 102 ? 6.066 -0.255 -14.728 1.00 79.00 102 ASN A O 1
ATOM 779 N N . SER A 1 103 ? 5.102 -0.182 -16.724 1.00 88.06 103 SER A N 1
ATOM 780 C CA . SER A 1 103 ? 3.992 0.668 -16.307 1.00 88.06 103 SER A CA 1
ATOM 781 C C . SER A 1 103 ? 3.045 -0.172 -15.467 1.00 88.06 103 SER A C 1
ATOM 783 O O . SER A 1 103 ? 2.220 -0.908 -15.990 1.00 88.06 103 SER A O 1
ATOM 785 N N . GLU A 1 104 ? 3.198 -0.093 -14.156 1.00 94.06 104 GLU A N 1
ATOM 786 C CA . GLU A 1 104 ? 2.359 -0.798 -13.202 1.00 94.06 104 GLU A CA 1
ATOM 787 C C . GLU A 1 104 ? 2.137 0.088 -11.977 1.00 94.06 104 GLU A C 1
ATOM 789 O O . GLU A 1 104 ? 3.070 0.656 -11.417 1.00 94.06 104 GLU A O 1
ATOM 794 N N . SER A 1 105 ? 0.885 0.198 -11.558 1.00 96.19 105 SER A N 1
ATOM 795 C CA . SER A 1 105 ? 0.501 0.715 -10.251 1.00 96.19 105 SER A CA 1
ATOM 796 C C . SER A 1 105 ? 0.108 -0.503 -9.442 1.00 96.19 105 SER A C 1
ATOM 798 O O . SER A 1 105 ? -0.536 -1.413 -9.968 1.00 96.19 105 SER A O 1
ATOM 800 N N . LYS A 1 106 ? 0.488 -0.538 -8.177 1.00 97.31 106 LYS A N 1
ATOM 801 C CA . LYS A 1 106 ? 0.213 -1.657 -7.288 1.00 97.31 106 LYS A CA 1
ATOM 802 C C . LYS A 1 106 ? -0.033 -1.112 -5.894 1.00 97.31 106 LYS A C 1
ATOM 804 O O . LYS A 1 106 ? 0.647 -0.186 -5.457 1.00 97.31 106 LYS A O 1
ATOM 809 N N . PHE A 1 107 ? -0.966 -1.711 -5.172 1.00 98.19 107 PHE A N 1
ATOM 810 C CA . PHE A 1 107 ? -0.972 -1.604 -3.722 1.00 98.19 107 PHE A CA 1
ATOM 811 C C . PHE A 1 107 ? -1.007 -2.988 -3.087 1.00 98.19 107 PHE A C 1
ATOM 813 O O . PHE A 1 107 ? -1.398 -3.967 -3.724 1.00 98.19 107 PHE A O 1
ATOM 820 N N . GLY A 1 108 ? -0.622 -3.061 -1.820 1.00 98.12 108 GLY A N 1
ATOM 821 C CA . GLY A 1 108 ? -0.733 -4.290 -1.050 1.00 98.12 108 GLY A CA 1
ATOM 822 C C . GLY A 1 108 ? -0.702 -4.055 0.449 1.00 98.12 108 GLY A C 1
ATOM 823 O O . GLY A 1 108 ? -0.450 -2.939 0.906 1.00 98.12 108 GLY A O 1
ATOM 824 N N . VAL A 1 109 ? -0.989 -5.122 1.186 1.00 98.44 109 VAL A N 1
ATOM 825 C CA . VAL A 1 109 ? -1.052 -5.189 2.644 1.00 98.44 109 VAL A CA 1
ATOM 826 C C . VAL A 1 109 ? -0.081 -6.263 3.115 1.00 98.44 109 VAL A C 1
ATOM 828 O O . VAL A 1 109 ? -0.104 -7.380 2.601 1.00 98.44 109 VAL A O 1
ATOM 831 N N . TYR A 1 110 ? 0.737 -5.931 4.106 1.00 98.31 110 TYR A N 1
ATOM 832 C CA . TYR A 1 110 ? 1.895 -6.725 4.503 1.00 98.31 110 TYR A CA 1
ATOM 833 C C . TYR A 1 110 ? 1.997 -6.865 6.018 1.00 98.31 110 TYR A C 1
ATOM 835 O O . TYR A 1 110 ? 1.595 -5.960 6.760 1.00 98.31 110 TYR A O 1
ATOM 843 N N . SER A 1 111 ? 2.581 -7.977 6.461 1.00 97.25 111 SER A N 1
ATOM 844 C CA . SER A 1 111 ? 3.000 -8.180 7.853 1.00 97.25 111 SER A CA 1
ATOM 845 C C . SER A 1 111 ? 4.409 -7.602 8.090 1.00 97.25 111 SER A C 1
ATOM 847 O O . SER A 1 111 ? 5.210 -7.546 7.152 1.00 97.25 111 SER A O 1
ATOM 849 N N . PRO A 1 112 ? 4.747 -7.162 9.321 1.00 97.31 112 PRO A N 1
ATOM 850 C CA . PRO A 1 112 ? 6.077 -6.652 9.648 1.00 97.31 112 PRO A CA 1
ATOM 851 C C . PRO A 1 112 ? 7.202 -7.611 9.255 1.00 97.31 112 PRO A C 1
ATOM 853 O O . PRO A 1 112 ? 7.045 -8.826 9.339 1.00 97.31 112 PRO A O 1
ATOM 856 N N . GLY A 1 113 ? 8.336 -7.047 8.841 1.00 96.19 113 GLY A N 1
ATOM 857 C CA . GLY A 1 113 ? 9.453 -7.782 8.245 1.00 96.19 113 GLY A CA 1
ATOM 858 C C . GLY A 1 113 ? 9.368 -7.916 6.722 1.00 96.19 113 GLY A C 1
ATOM 859 O O . GLY A 1 113 ? 10.335 -8.356 6.112 1.00 96.19 113 GLY A O 1
ATOM 860 N N . ALA A 1 114 ? 8.257 -7.512 6.095 1.00 97.94 114 ALA A N 1
ATOM 861 C CA . ALA A 1 114 ? 8.163 -7.466 4.640 1.00 97.94 114 ALA A CA 1
ATOM 862 C C . ALA A 1 114 ? 9.176 -6.488 4.033 1.00 97.94 114 ALA A C 1
ATOM 864 O O . ALA A 1 114 ? 9.287 -5.344 4.482 1.00 97.94 114 ALA A O 1
ATOM 865 N N . VAL A 1 115 ? 9.865 -6.936 2.982 1.00 97.81 115 VAL A N 1
ATOM 866 C CA . VAL A 1 115 ? 10.797 -6.128 2.190 1.00 97.81 115 VAL A CA 1
ATOM 867 C C . VAL A 1 115 ? 10.244 -5.960 0.781 1.00 97.81 115 VAL A C 1
ATOM 869 O O . VAL A 1 115 ? 9.915 -6.938 0.109 1.00 97.81 115 VAL A O 1
ATOM 872 N N . ILE A 1 116 ? 10.146 -4.715 0.320 1.00 97.62 116 ILE A N 1
ATOM 873 C CA . ILE A 1 116 ? 9.636 -4.350 -1.004 1.00 97.62 116 ILE A CA 1
ATOM 874 C C . ILE A 1 116 ? 10.753 -3.714 -1.822 1.00 97.62 116 ILE A C 1
ATOM 876 O O . ILE A 1 116 ? 11.362 -2.739 -1.388 1.00 97.62 116 ILE A O 1
ATOM 880 N N . ALA A 1 117 ? 10.960 -4.222 -3.035 1.00 96.56 117 ALA A N 1
ATOM 881 C CA . ALA A 1 117 ? 11.805 -3.601 -4.047 1.00 96.56 117 ALA A CA 1
ATOM 882 C C . ALA A 1 117 ? 10.908 -2.896 -5.073 1.00 96.56 117 ALA A C 1
ATOM 884 O O . ALA A 1 117 ? 10.189 -3.532 -5.849 1.00 96.56 117 ALA A O 1
ATOM 885 N N . SER A 1 118 ? 10.901 -1.565 -5.028 1.00 95.62 118 SER A N 1
ATOM 886 C CA . SER A 1 118 ? 10.102 -0.712 -5.911 1.00 95.62 118 SER A CA 1
ATOM 887 C C . SER A 1 118 ? 10.921 -0.252 -7.106 1.00 95.62 118 SER A C 1
ATOM 889 O O . SER A 1 118 ? 11.978 0.362 -6.954 1.00 95.62 118 SER A O 1
ATOM 891 N N . ALA A 1 119 ? 10.436 -0.561 -8.303 1.00 92.56 119 ALA A N 1
ATOM 892 C CA . ALA A 1 119 ? 11.176 -0.305 -9.524 1.00 92.56 119 ALA A CA 1
ATOM 893 C C . ALA A 1 119 ? 11.167 1.185 -9.884 1.00 92.56 119 ALA A C 1
ATOM 895 O O . ALA A 1 119 ? 10.217 1.923 -9.610 1.00 92.56 119 ALA A O 1
ATOM 896 N N . THR A 1 120 ? 12.226 1.627 -10.556 1.00 89.88 120 THR A N 1
ATOM 897 C CA . THR A 1 120 ? 12.304 2.970 -11.139 1.00 89.88 120 THR A CA 1
ATOM 898 C C . THR A 1 120 ? 11.887 2.945 -12.606 1.00 89.88 120 THR A C 1
ATOM 900 O O . THR A 1 120 ? 11.780 1.888 -13.238 1.00 89.88 120 THR A O 1
ATOM 903 N N . TYR A 1 121 ? 11.606 4.116 -13.178 1.00 87.19 121 TYR A N 1
ATOM 904 C CA . TYR A 1 121 ? 11.158 4.208 -14.566 1.00 87.19 121 TYR A CA 1
ATOM 905 C C . TYR A 1 121 ? 12.180 3.571 -15.510 1.00 87.19 121 TYR A C 1
ATOM 907 O O . TYR A 1 121 ? 13.325 4.024 -15.587 1.00 87.19 121 TYR A O 1
ATOM 915 N N . LYS A 1 122 ? 11.761 2.527 -16.239 1.00 84.56 122 LYS A N 1
ATOM 916 C CA . LYS A 1 122 ? 12.630 1.734 -17.124 1.00 84.56 122 LYS A CA 1
ATOM 917 C C . LYS A 1 122 ? 13.898 1.208 -16.433 1.00 84.56 122 LYS A C 1
ATOM 919 O O . LYS A 1 122 ? 14.909 1.039 -17.108 1.00 84.56 122 LYS A O 1
ATOM 924 N N . MET A 1 123 ? 13.854 0.989 -15.115 1.00 84.19 123 MET A N 1
ATOM 925 C CA . MET A 1 123 ? 14.995 0.545 -14.300 1.00 84.19 123 MET A CA 1
ATOM 926 C C . MET A 1 123 ? 16.237 1.444 -14.423 1.00 84.19 123 MET A C 1
ATOM 928 O O . MET A 1 123 ? 17.360 0.978 -14.267 1.00 84.19 123 MET A O 1
ATOM 932 N N . ARG A 1 124 ? 16.061 2.735 -14.736 1.00 86.75 124 ARG A N 1
ATOM 933 C CA . ARG A 1 124 ? 17.187 3.658 -14.975 1.00 86.75 124 ARG A CA 1
ATOM 934 C C . ARG A 1 124 ? 18.032 3.920 -13.736 1.00 86.75 124 ARG A C 1
ATOM 936 O O . ARG A 1 124 ? 19.228 4.140 -13.875 1.00 86.75 124 ARG A O 1
ATOM 943 N N . ASP A 1 125 ? 17.398 3.902 -12.570 1.00 86.69 125 ASP A N 1
ATOM 944 C CA . ASP A 1 125 ? 18.023 4.217 -11.286 1.00 86.69 125 ASP A CA 1
ATOM 945 C C . ASP A 1 125 ? 17.971 3.015 -10.327 1.00 86.69 125 ASP A C 1
ATOM 947 O O . ASP A 1 125 ? 17.987 3.212 -9.111 1.00 86.69 125 ASP A O 1
ATOM 951 N N . GLY A 1 126 ? 17.828 1.798 -10.868 1.00 89.75 126 GLY A N 1
ATOM 952 C CA . GLY A 1 126 ? 17.713 0.573 -10.074 1.00 89.75 126 GLY A CA 1
ATOM 953 C C . GLY A 1 126 ? 16.376 0.428 -9.342 1.00 89.75 126 GLY A C 1
ATOM 954 O O . GLY A 1 126 ? 15.348 0.962 -9.780 1.00 89.75 126 GLY A O 1
ATOM 955 N N . GLU A 1 127 ? 16.381 -0.313 -8.238 1.00 94.06 127 GLU A N 1
ATOM 956 C CA . GLU A 1 127 ? 15.243 -0.504 -7.333 1.00 94.06 127 GLU A CA 1
ATOM 957 C C . GLU A 1 127 ? 15.436 0.285 -6.029 1.00 94.06 127 GLU A C 1
ATOM 959 O O . GLU A 1 127 ? 16.529 0.379 -5.477 1.00 94.06 127 GLU A O 1
ATOM 964 N N . ASN A 1 128 ? 14.347 0.835 -5.496 1.00 95.19 128 ASN A N 1
ATOM 965 C CA . ASN A 1 128 ? 14.306 1.416 -4.158 1.00 95.19 128 ASN A CA 1
ATOM 966 C C . ASN A 1 128 ? 13.766 0.367 -3.184 1.00 95.19 128 ASN A C 1
ATOM 968 O O . ASN A 1 128 ? 12.646 -0.121 -3.374 1.00 95.19 128 ASN A O 1
ATOM 972 N N . PHE A 1 129 ? 14.522 0.061 -2.136 1.00 96.88 129 PHE A N 1
ATOM 973 C CA . PHE A 1 129 ? 14.168 -0.956 -1.155 1.00 96.88 129 PHE A CA 1
ATOM 974 C C . PHE A 1 129 ? 13.530 -0.341 0.089 1.00 96.88 129 PHE A C 1
ATOM 976 O O . PHE A 1 129 ? 13.981 0.686 0.602 1.00 96.88 129 PHE A O 1
ATOM 983 N N . TRP A 1 130 ? 12.490 -1.003 0.587 1.00 97.25 130 TRP A N 1
ATOM 984 C CA . TRP A 1 130 ? 11.720 -0.596 1.757 1.00 97.25 130 TRP A CA 1
ATOM 985 C C . TRP A 1 130 ? 11.501 -1.786 2.681 1.00 97.25 130 TRP A C 1
ATOM 987 O O . TRP A 1 130 ? 11.222 -2.879 2.195 1.00 97.25 130 TRP A O 1
ATOM 997 N N . VAL A 1 131 ? 11.558 -1.571 3.993 1.00 97.00 131 VAL A N 1
ATOM 998 C CA . VAL A 1 131 ? 11.237 -2.586 5.005 1.00 97.00 131 VAL A CA 1
ATOM 999 C C . VAL A 1 131 ? 10.082 -2.121 5.880 1.00 97.00 131 VAL A C 1
ATOM 1001 O O . VAL A 1 131 ? 10.006 -0.952 6.255 1.00 97.00 131 VAL A O 1
ATOM 1004 N N . LEU A 1 132 ? 9.167 -3.031 6.211 1.00 97.38 132 LEU A N 1
ATOM 1005 C CA . LEU A 1 132 ? 8.104 -2.759 7.170 1.00 97.38 132 LEU A CA 1
ATOM 1006 C C . LEU A 1 132 ? 8.572 -3.058 8.595 1.00 97.38 132 LEU A C 1
ATOM 1008 O O . LEU A 1 132 ? 8.592 -4.209 9.037 1.00 97.38 132 LEU A O 1
ATOM 1012 N N . ASN A 1 133 ? 8.879 -2.005 9.340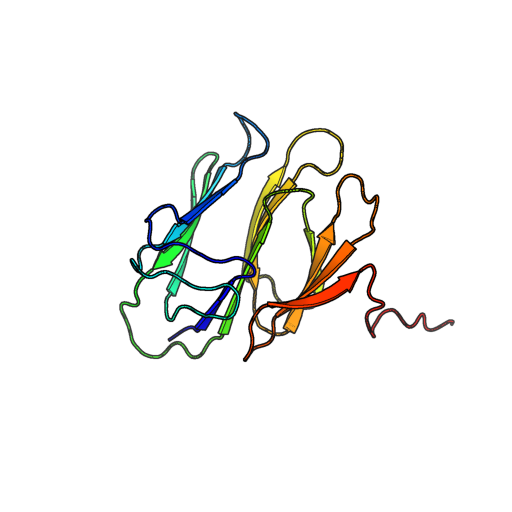 1.00 95.75 133 ASN A N 1
ATOM 1013 C CA . ASN A 1 133 ? 9.172 -2.048 10.761 1.00 95.75 133 ASN A CA 1
ATOM 1014 C C . ASN A 1 133 ? 7.870 -2.082 11.585 1.00 95.75 133 ASN A C 1
ATOM 1016 O O . ASN A 1 133 ? 6.949 -1.295 11.362 1.00 95.75 133 ASN A O 1
ATOM 1020 N N . ALA A 1 134 ? 7.789 -2.970 12.581 1.00 94.12 134 ALA A N 1
ATOM 1021 C CA . ALA A 1 134 ? 6.595 -3.123 13.421 1.00 94.12 134 ALA A CA 1
ATOM 1022 C C . ALA A 1 134 ? 6.271 -1.888 14.292 1.00 94.12 134 ALA A C 1
ATOM 1024 O O . ALA A 1 134 ? 5.146 -1.768 14.79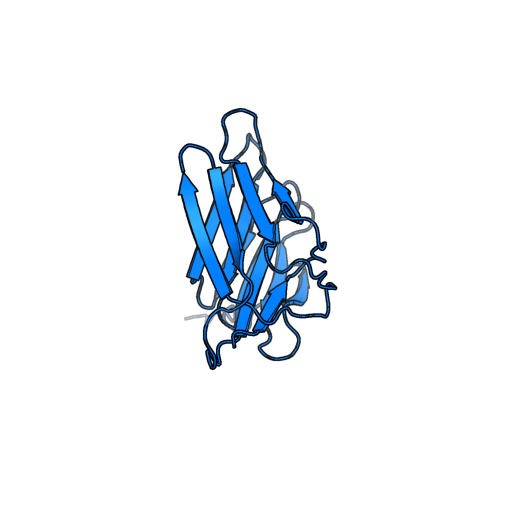1 1.00 94.12 134 ALA A O 1
ATOM 1025 N N . VAL A 1 135 ? 7.254 -1.009 14.508 1.00 93.25 135 VAL A N 1
ATOM 1026 C CA . VAL A 1 135 ? 7.168 0.180 15.366 1.00 93.25 135 VAL A CA 1
ATOM 1027 C C . VAL A 1 135 ? 7.072 1.458 14.540 1.00 93.25 135 VAL A C 1
ATOM 1029 O O . VAL A 1 135 ? 6.213 2.289 14.828 1.00 93.25 135 VAL A O 1
ATOM 1032 N N . ASN A 1 136 ? 7.926 1.592 13.524 1.00 92.94 136 ASN A N 1
ATOM 1033 C CA . ASN A 1 136 ? 8.094 2.838 12.772 1.00 92.94 136 ASN A CA 1
ATOM 1034 C C . ASN A 1 136 ? 7.372 2.845 11.414 1.00 92.94 136 ASN A C 1
ATOM 1036 O O . ASN A 1 136 ? 7.295 3.889 10.775 1.00 92.94 136 ASN A O 1
ATOM 1040 N N . GLY A 1 137 ? 6.837 1.706 10.964 1.00 96.00 137 GLY A N 1
ATOM 1041 C CA . GLY A 1 137 ? 6.211 1.593 9.649 1.00 96.00 137 GLY A CA 1
ATOM 1042 C C . GLY A 1 137 ? 7.217 1.357 8.527 1.00 96.00 137 GLY A C 1
ATOM 1043 O O . GLY A 1 137 ? 8.179 0.614 8.701 1.00 96.00 137 GLY A O 1
ATOM 1044 N N . TRP A 1 138 ? 6.958 1.920 7.347 1.00 96.81 138 TRP A N 1
ATOM 1045 C CA . TRP A 1 138 ? 7.806 1.709 6.174 1.00 96.81 138 TRP A CA 1
ATOM 1046 C C . TRP A 1 138 ? 9.071 2.562 6.234 1.00 96.81 138 TRP A C 1
ATOM 1048 O O . TRP A 1 138 ? 9.005 3.788 6.226 1.00 96.81 138 TRP A O 1
ATOM 1058 N N . GLU A 1 139 ? 10.223 1.902 6.222 1.00 95.94 139 GLU A N 1
ATOM 1059 C CA . GLU A 1 139 ? 11.540 2.530 6.250 1.00 95.94 139 GLU A CA 1
ATOM 1060 C C . GLU A 1 139 ? 12.237 2.305 4.904 1.00 95.94 139 GLU A C 1
ATOM 1062 O O . GLU A 1 139 ? 12.312 1.178 4.412 1.00 95.94 139 GLU A O 1
ATOM 1067 N N . PHE A 1 140 ? 12.741 3.376 4.287 1.00 95.12 140 PHE A N 1
ATOM 1068 C CA . PHE A 1 140 ? 13.572 3.278 3.087 1.00 95.12 140 PHE A CA 1
ATOM 1069 C C . PHE A 1 140 ? 14.980 2.821 3.476 1.00 95.12 140 PHE A C 1
ATOM 1071 O O . PHE A 1 140 ? 15.632 3.479 4.286 1.00 95.12 140 PHE A O 1
ATOM 1078 N N . ILE A 1 141 ? 15.453 1.719 2.889 1.00 93.75 141 ILE A N 1
ATOM 1079 C CA . ILE A 1 141 ? 16.741 1.100 3.250 1.00 93.75 141 ILE A CA 1
ATOM 1080 C C . ILE A 1 141 ? 17.834 1.284 2.193 1.00 93.75 141 ILE A C 1
ATOM 1082 O O . ILE A 1 141 ? 18.985 0.942 2.444 1.00 93.75 141 ILE A O 1
ATOM 1086 N N . GLY A 1 142 ? 17.510 1.871 1.038 1.00 92.00 142 GLY A N 1
ATOM 1087 C CA . GLY A 1 142 ? 18.499 2.250 0.030 1.00 92.00 142 GLY A CA 1
ATOM 1088 C C . GLY A 1 142 ? 18.089 1.933 -1.404 1.00 92.00 142 GLY A C 1
ATOM 1089 O O . GLY A 1 142 ? 17.052 1.322 -1.666 1.00 92.00 142 GLY A O 1
ATOM 1090 N N . LYS A 1 143 ? 18.926 2.384 -2.340 1.00 90.75 143 LYS A N 1
ATOM 1091 C CA . LYS A 1 143 ? 18.850 2.018 -3.759 1.00 90.75 143 LYS A CA 1
ATOM 1092 C C . LYS A 1 143 ? 19.739 0.814 -4.014 1.00 90.75 143 LYS A C 1
ATOM 1094 O O . LYS A 1 143 ? 20.865 0.828 -3.525 1.00 90.75 143 LYS A O 1
ATOM 1099 N N . ASP A 1 144 ? 19.238 -0.171 -4.757 1.00 87.00 144 ASP A N 1
ATOM 1100 C CA . ASP A 1 144 ? 19.955 -1.417 -5.074 1.00 87.00 144 ASP A CA 1
ATOM 1101 C C . ASP A 1 144 ? 20.631 -2.022 -3.833 1.00 87.00 144 ASP A C 1
ATOM 1103 O O . ASP A 1 144 ? 21.792 -2.429 -3.856 1.00 87.00 144 ASP A O 1
ATOM 1107 N N . ALA A 1 145 ? 19.909 -1.996 -2.707 1.00 80.12 145 ALA A N 1
ATOM 1108 C CA . ALA A 1 145 ? 20.434 -2.452 -1.434 1.00 80.12 145 ALA A CA 1
ATOM 1109 C C . ALA A 1 145 ? 20.738 -3.952 -1.521 1.00 80.12 145 ALA A C 1
ATOM 1111 O O . ALA A 1 145 ? 19.860 -4.743 -1.861 1.00 80.12 145 ALA A O 1
ATOM 1112 N N . VAL A 1 146 ? 21.975 -4.332 -1.190 1.00 72.56 146 VAL A N 1
ATOM 1113 C CA . VAL A 1 146 ? 22.362 -5.739 -1.056 1.00 72.56 146 VAL A CA 1
ATOM 1114 C C . VAL A 1 146 ? 21.691 -6.270 0.202 1.00 72.56 146 VAL A C 1
ATOM 1116 O O . VAL A 1 146 ? 21.947 -5.778 1.304 1.00 72.56 146 VAL A O 1
ATOM 1119 N N . LEU A 1 147 ? 20.784 -7.226 0.036 1.00 73.62 147 LEU A N 1
ATOM 1120 C CA . LEU A 1 147 ? 20.112 -7.857 1.161 1.00 73.62 147 LEU A CA 1
ATOM 1121 C C . LEU A 1 147 ? 21.008 -8.966 1.718 1.00 73.62 147 LEU A C 1
ATOM 1123 O O . LEU A 1 147 ? 21.768 -9.584 0.981 1.00 73.62 147 LEU A O 1
ATOM 1127 N N . ALA A 1 148 ? 20.933 -9.215 3.026 1.00 64.06 148 ALA A N 1
ATOM 1128 C CA . ALA A 1 148 ? 21.836 -10.144 3.715 1.00 64.06 148 ALA A CA 1
ATOM 1129 C C . ALA A 1 148 ? 21.774 -11.597 3.190 1.00 64.06 148 ALA A C 1
ATOM 1131 O O . ALA A 1 148 ? 22.713 -12.354 3.411 1.00 64.06 148 ALA A O 1
ATOM 1132 N N . ASP A 1 149 ? 20.713 -11.966 2.466 1.00 54.84 149 ASP A N 1
ATOM 1133 C CA . ASP A 1 149 ? 20.558 -13.293 1.855 1.00 54.84 149 ASP A CA 1
ATOM 1134 C C . ASP A 1 149 ? 21.224 -13.406 0.462 1.00 54.84 149 ASP A C 1
ATOM 1136 O O . ASP A 1 149 ? 21.273 -14.497 -0.101 1.00 54.84 149 ASP A O 1
ATOM 1140 N N . ASP A 1 150 ? 21.762 -12.306 -0.086 1.00 48.94 150 ASP A N 1
ATOM 1141 C CA . ASP A 1 150 ? 22.477 -12.274 -1.374 1.00 48.94 150 ASP A CA 1
ATOM 1142 C C . ASP A 1 150 ? 23.999 -12.496 -1.226 1.00 48.94 150 ASP A C 1
ATOM 1144 O O . ASP A 1 150 ? 24.751 -12.325 -2.192 1.00 48.94 150 ASP A O 1
ATOM 1148 N N . GLU A 1 151 ? 24.489 -12.908 -0.047 1.00 41.16 151 GLU A N 1
ATOM 1149 C CA . GLU A 1 151 ? 25.827 -13.499 0.055 1.00 41.16 151 GLU A CA 1
ATOM 1150 C C . GLU A 1 151 ? 25.827 -14.831 -0.706 1.00 41.16 151 GLU A C 1
ATOM 1152 O O . GLU A 1 151 ? 25.479 -15.889 -0.179 1.00 41.16 151 GLU A O 1
ATOM 1157 N N . ILE A 1 152 ? 26.199 -14.757 -1.988 1.00 44.56 152 ILE A N 1
ATOM 1158 C CA . ILE A 1 152 ? 26.485 -15.903 -2.847 1.00 44.56 152 ILE A CA 1
ATOM 1159 C C . ILE A 1 152 ? 27.437 -16.813 -2.078 1.00 44.56 152 ILE A C 1
ATOM 1161 O O . ILE A 1 152 ? 28.626 -16.529 -1.936 1.00 44.56 152 ILE A O 1
ATOM 1165 N N . THR A 1 153 ? 26.908 -17.923 -1.574 1.00 36.84 153 THR A N 1
ATOM 1166 C CA . THR A 1 153 ? 27.739 -19.027 -1.123 1.00 36.84 153 THR A CA 1
ATOM 1167 C C . THR A 1 153 ? 28.270 -19.668 -2.399 1.00 36.84 153 THR A C 1
ATOM 1169 O O . THR A 1 153 ? 27.572 -20.445 -3.050 1.00 36.84 153 THR A O 1
ATOM 1172 N N . GLU A 1 154 ? 29.466 -19.256 -2.827 1.00 36.41 154 GLU A N 1
ATOM 1173 C CA . GLU A 1 154 ? 30.222 -20.001 -3.831 1.00 36.41 154 GLU A CA 1
ATOM 1174 C C . GLU A 1 154 ? 30.378 -21.439 -3.308 1.00 36.41 154 GLU A C 1
ATOM 1176 O O . GLU A 1 154 ? 30.932 -21.658 -2.227 1.00 36.41 154 GLU A O 1
ATOM 1181 N N . LEU A 1 155 ? 29.792 -22.396 -4.035 1.00 38.19 155 LEU A N 1
ATOM 1182 C CA . LEU A 1 155 ? 29.993 -23.835 -3.836 1.00 38.19 155 LEU A CA 1
ATOM 1183 C C . LEU A 1 155 ? 31.380 -24.257 -4.324 1.00 38.19 155 LEU A C 1
ATOM 1185 O O . LEU A 1 155 ? 31.778 -23.796 -5.419 1.00 38.19 155 LEU A O 1
#

Foldseek 3Di:
DEWEAEQAKFALAQFRDWAAQDPQWAIETEGEQPSDIAHNQGTDDFDWDWDDDRSYIYIYGHHDPDDDDHFYKYKYWFRFLDKDWPDFDWPDKDWHDHDPFSGITMMTMGGFQIKMWGADGSNPQATWIWGQHSPRGIDTPDHPDDDPVPPPPDD